Protein AF-A0A9P0F069-F1 (afdb_monomer_lite)

Sequence (142 aa):
MPFYSGLAACIHNELTRQSRGPIPSDVEGQDLWWHNWYNPRKGRIGDFEARVQELLEEDLRKTSGKIDIMMVVDGSQNIGKTAFKIALDSVERLAGIFDLDEAHVGMIVYSFYISTTISLMHNLTSEELKREIRKHGISGWR

pLDDT: mean 77.3, std 11.94, range [33.97, 92.44]

Structure (mmCIF, N/CA/C/O backbone):
data_AF-A0A9P0F069-F1
#
_entry.id   AF-A0A9P0F069-F1
#
loop_
_atom_site.group_PDB
_atom_site.id
_atom_site.type_symbol
_atom_site.label_atom_id
_atom_site.label_alt_id
_atom_site.label_comp_id
_atom_site.label_asym_id
_atom_site.label_entity_id
_atom_site.label_seq_id
_atom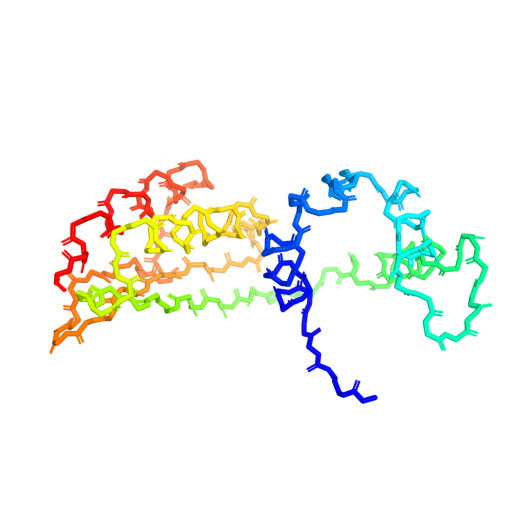_site.pdbx_PDB_ins_code
_atom_site.Cartn_x
_atom_site.Cartn_y
_atom_site.Cartn_z
_atom_site.occupancy
_atom_site.B_iso_or_equiv
_atom_site.auth_seq_id
_atom_site.auth_comp_id
_atom_site.auth_asym_id
_atom_site.auth_atom_id
_atom_site.pdbx_PDB_model_num
ATOM 1 N N . MET A 1 1 ? 21.291 -9.500 -6.899 1.00 33.97 1 MET A N 1
ATOM 2 C CA . MET A 1 1 ? 21.282 -8.982 -5.513 1.00 33.97 1 MET A CA 1
ATOM 3 C C . MET A 1 1 ? 19.855 -8.563 -5.196 1.00 33.97 1 MET A C 1
ATOM 5 O O . MET A 1 1 ? 19.184 -8.144 -6.128 1.00 33.97 1 MET A O 1
ATOM 9 N N . PRO A 1 2 ? 19.359 -8.882 -3.995 1.00 43.84 2 PRO A N 1
ATOM 10 C CA . PRO A 1 2 ? 18.221 -9.778 -3.798 1.00 43.84 2 PRO A CA 1
ATOM 11 C C . PRO A 1 2 ? 16.857 -9.122 -4.027 1.00 43.84 2 PRO A C 1
ATOM 13 O O . PRO A 1 2 ? 16.710 -7.911 -3.928 1.00 43.84 2 PRO A O 1
ATOM 16 N N . PHE A 1 3 ? 15.891 -9.991 -4.330 1.00 34.31 3 PHE A N 1
ATOM 17 C CA . PHE A 1 3 ? 14.444 -9.838 -4.215 1.00 34.31 3 PHE A CA 1
ATOM 18 C C . PHE A 1 3 ? 13.993 -8.686 -3.311 1.00 34.31 3 PHE A C 1
ATOM 20 O O . PHE A 1 3 ? 13.920 -8.819 -2.092 1.00 34.31 3 PHE A O 1
ATOM 27 N N . TYR A 1 4 ? 13.614 -7.583 -3.940 1.00 42.72 4 TYR A N 1
ATOM 28 C CA . TYR A 1 4 ? 12.765 -6.568 -3.350 1.00 42.72 4 TYR A CA 1
ATOM 29 C C . TYR A 1 4 ? 11.555 -6.477 -4.268 1.00 42.72 4 TYR A C 1
ATOM 31 O O . TYR A 1 4 ? 11.665 -6.117 -5.438 1.00 42.72 4 TYR A O 1
ATOM 39 N N . SER A 1 5 ? 10.441 -6.963 -3.727 1.00 61.28 5 SER A N 1
ATOM 40 C CA . SER A 1 5 ? 9.116 -7.070 -4.327 1.00 61.28 5 SER A CA 1
ATOM 41 C C . SER A 1 5 ? 8.713 -5.799 -5.072 1.00 61.28 5 SER A C 1
ATOM 43 O O . SER A 1 5 ? 9.201 -4.712 -4.763 1.00 61.28 5 SER A O 1
ATOM 45 N N . GLY A 1 6 ? 7.769 -5.914 -6.013 1.00 55.97 6 GLY A N 1
ATOM 46 C CA . GLY A 1 6 ? 7.188 -4.760 -6.711 1.00 55.97 6 GLY A CA 1
ATOM 47 C C . GLY A 1 6 ? 6.808 -3.616 -5.761 1.00 55.97 6 GLY A C 1
ATOM 48 O O . GLY A 1 6 ? 6.990 -2.460 -6.104 1.00 55.97 6 GLY A O 1
ATOM 49 N N . LEU A 1 7 ? 6.440 -3.927 -4.514 1.00 55.81 7 LEU A N 1
ATOM 50 C CA . LEU A 1 7 ? 6.257 -2.970 -3.424 1.00 55.81 7 LEU A CA 1
ATOM 51 C C . LEU A 1 7 ? 7.500 -2.117 -3.111 1.00 55.81 7 LEU A C 1
ATOM 53 O O . LEU A 1 7 ? 7.396 -0.902 -3.021 1.00 55.81 7 LEU A O 1
ATOM 57 N N . ALA A 1 8 ? 8.673 -2.717 -2.934 1.00 54.25 8 ALA A N 1
ATOM 58 C CA . ALA A 1 8 ? 9.906 -1.984 -2.662 1.00 54.25 8 ALA A CA 1
ATOM 59 C C . ALA A 1 8 ? 10.364 -1.167 -3.878 1.00 54.25 8 ALA A C 1
ATOM 61 O O . ALA A 1 8 ? 10.858 -0.053 -3.706 1.00 54.25 8 ALA A O 1
ATOM 62 N N . ALA A 1 9 ? 10.125 -1.667 -5.096 1.00 61.78 9 ALA A N 1
ATOM 63 C CA . ALA A 1 9 ? 10.288 -0.872 -6.310 1.00 61.78 9 ALA A CA 1
ATOM 64 C C . ALA A 1 9 ? 9.304 0.312 -6.330 1.00 61.78 9 ALA A C 1
ATOM 66 O O . ALA A 1 9 ? 9.727 1.446 -6.516 1.00 61.78 9 ALA A O 1
ATOM 67 N N . CYS A 1 10 ? 8.019 0.096 -6.038 1.00 62.25 10 CYS A N 1
ATOM 68 C CA . CYS A 1 10 ? 7.005 1.147 -5.929 1.00 62.25 10 CYS A CA 1
ATOM 69 C C . CYS A 1 10 ? 7.345 2.184 -4.852 1.00 62.25 10 CYS A C 1
ATOM 71 O O . CYS A 1 10 ? 7.200 3.376 -5.103 1.00 62.25 10 CYS A O 1
ATOM 73 N N . ILE A 1 11 ? 7.823 1.760 -3.680 1.00 61.47 11 ILE A N 1
ATOM 74 C CA . ILE A 1 11 ? 8.265 2.652 -2.599 1.00 61.47 11 ILE A CA 1
ATOM 75 C C . ILE A 1 11 ? 9.481 3.457 -3.059 1.00 61.47 11 ILE A C 1
ATOM 77 O O . ILE A 1 11 ? 9.477 4.681 -2.963 1.00 61.47 11 ILE A O 1
ATOM 81 N N . HIS A 1 12 ? 10.504 2.798 -3.607 1.00 64.75 12 HIS A N 1
ATOM 82 C CA . HIS A 1 12 ? 11.694 3.475 -4.119 1.00 64.75 12 HIS A CA 1
ATOM 83 C C . HIS A 1 12 ? 11.344 4.490 -5.214 1.00 64.75 12 HIS A C 1
ATOM 85 O O . HIS A 1 12 ? 11.867 5.605 -5.239 1.00 64.75 12 HIS A O 1
ATOM 91 N N . ASN A 1 13 ? 10.414 4.128 -6.089 1.00 63.84 13 ASN A N 1
ATOM 92 C CA . ASN A 1 13 ? 9.950 4.984 -7.163 1.00 63.84 13 ASN A CA 1
ATOM 93 C C . ASN A 1 13 ? 9.082 6.134 -6.670 1.00 63.84 13 ASN A C 1
ATOM 95 O O . ASN A 1 13 ? 9.204 7.226 -7.204 1.00 63.84 13 ASN A O 1
ATOM 99 N N . GLU A 1 14 ? 8.261 5.957 -5.634 1.00 65.38 14 GLU A N 1
ATOM 100 C CA . GLU A 1 14 ? 7.532 7.081 -5.042 1.00 65.38 14 GLU A CA 1
ATOM 101 C C . GLU A 1 14 ? 8.487 8.079 -4.386 1.00 65.38 14 GLU A C 1
ATOM 103 O O . GLU A 1 14 ? 8.355 9.286 -4.581 1.00 65.38 14 GLU A O 1
ATOM 108 N N . LEU A 1 15 ? 9.513 7.574 -3.698 1.00 63.59 15 LEU A N 1
ATOM 109 C CA . LEU A 1 15 ? 10.555 8.399 -3.089 1.00 63.59 15 LEU A CA 1
ATOM 110 C C . LEU A 1 15 ? 11.408 9.144 -4.127 1.00 63.59 15 LEU A C 1
ATOM 112 O O . LEU A 1 15 ? 11.936 10.214 -3.835 1.00 63.59 15 LEU A O 1
ATOM 116 N N . THR A 1 16 ? 11.544 8.603 -5.340 1.00 64.88 16 THR A N 1
ATOM 117 C CA . THR A 1 16 ? 12.368 9.184 -6.415 1.00 64.88 16 THR A CA 1
ATOM 118 C C . THR A 1 16 ? 11.549 9.802 -7.556 1.00 64.88 16 THR A C 1
ATOM 120 O O . THR A 1 16 ? 12.117 10.354 -8.498 1.00 64.88 16 THR A O 1
ATOM 123 N N . ARG A 1 17 ? 10.210 9.811 -7.464 1.00 62.88 17 ARG A N 1
ATOM 124 C CA . ARG A 1 17 ? 9.312 10.285 -8.535 1.00 62.88 17 ARG A CA 1
ATOM 125 C C . ARG A 1 17 ? 9.571 11.734 -8.930 1.00 62.88 17 ARG A C 1
ATOM 127 O O . ARG A 1 17 ? 9.472 12.092 -10.100 1.00 62.88 17 ARG A O 1
ATOM 134 N N . GLN A 1 18 ? 9.926 12.572 -7.957 1.00 60.12 18 GLN A N 1
ATOM 135 C CA . GLN A 1 18 ? 10.214 13.990 -8.185 1.00 60.12 18 GLN A CA 1
ATOM 136 C C . GLN A 1 18 ? 11.509 14.222 -8.976 1.00 60.12 18 GLN A C 1
ATOM 138 O O . GLN A 1 18 ? 11.633 15.253 -9.628 1.00 60.12 18 GLN A O 1
ATOM 143 N N . SER A 1 19 ? 12.459 13.283 -8.949 1.00 60.75 19 SER A N 1
ATOM 144 C CA . SER A 1 19 ? 13.742 13.421 -9.646 1.00 60.75 19 SER A CA 1
ATOM 145 C C . SER A 1 19 ? 13.772 12.758 -11.025 1.00 60.75 19 SER A C 1
ATOM 147 O O . SER A 1 19 ? 14.657 13.077 -11.815 1.00 60.75 19 SER A O 1
ATOM 149 N N . ARG A 1 20 ? 12.829 11.852 -11.332 1.00 72.12 20 ARG 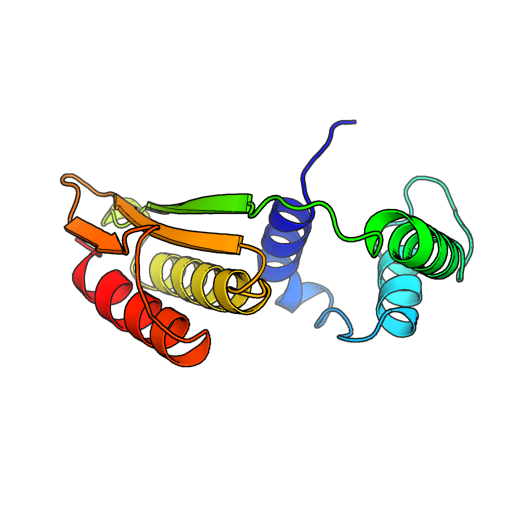A N 1
ATOM 150 C CA . ARG A 1 20 ? 12.828 11.046 -12.574 1.00 72.12 20 ARG A CA 1
ATOM 151 C C . ARG A 1 20 ? 11.501 11.026 -13.345 1.00 72.12 20 ARG A C 1
ATOM 153 O O . ARG A 1 20 ? 11.414 10.381 -14.386 1.00 72.12 20 ARG A O 1
ATOM 160 N N . GLY A 1 21 ? 10.489 11.751 -12.870 1.00 71.12 21 GLY A N 1
ATOM 161 C CA . GLY A 1 21 ? 9.150 11.766 -13.461 1.00 71.12 21 GLY A CA 1
ATOM 162 C C . GLY A 1 21 ? 8.280 10.578 -13.020 1.00 71.12 21 GLY A C 1
ATOM 163 O O . GLY A 1 21 ? 8.770 9.640 -12.385 1.00 71.12 21 GLY A O 1
ATOM 164 N N . PRO A 1 22 ? 6.963 10.626 -13.293 1.00 71.75 22 PRO A N 1
ATOM 165 C CA . PRO A 1 22 ? 6.048 9.538 -12.964 1.00 71.75 22 PRO A CA 1
ATOM 166 C C . PRO A 1 22 ? 6.341 8.292 -13.809 1.00 71.75 22 PRO A C 1
ATOM 168 O O . PRO A 1 22 ? 6.690 8.400 -14.983 1.00 71.75 22 PRO A O 1
ATOM 171 N N . ILE A 1 23 ? 6.159 7.114 -13.211 1.00 74.06 23 ILE A N 1
ATOM 172 C CA . ILE A 1 23 ? 6.199 5.848 -13.950 1.00 74.06 23 ILE A CA 1
ATOM 173 C C . ILE A 1 23 ? 4.959 5.770 -14.840 1.00 74.06 23 ILE A C 1
ATOM 175 O O . ILE A 1 23 ? 3.859 6.014 -14.329 1.00 74.06 23 ILE A O 1
ATOM 179 N N . PRO A 1 24 ? 5.113 5.443 -16.134 1.00 80.19 24 PRO A N 1
ATOM 180 C CA . PRO A 1 24 ? 3.980 5.246 -17.027 1.00 80.19 24 PRO A CA 1
ATOM 181 C C . PRO A 1 24 ? 3.009 4.184 -16.502 1.00 80.19 24 PRO A C 1
ATOM 183 O O . PRO A 1 24 ? 3.404 3.201 -15.876 1.00 80.19 24 PRO A O 1
ATOM 186 N N . SER A 1 25 ? 1.715 4.393 -16.720 1.00 72.25 25 SER A N 1
ATOM 187 C CA . SER A 1 25 ? 0.673 3.476 -16.241 1.00 72.25 25 SER A CA 1
ATOM 188 C C . SER A 1 25 ? 0.512 2.229 -17.112 1.00 72.25 25 SER A C 1
ATOM 190 O O . SER A 1 25 ? -0.084 1.257 -16.663 1.00 72.25 25 SER A O 1
ATOM 192 N N . ASP A 1 26 ? 1.019 2.259 -18.340 1.00 78.38 26 ASP A N 1
ATOM 193 C CA . ASP A 1 26 ? 0.958 1.179 -19.323 1.00 78.38 26 ASP A CA 1
ATOM 194 C C . ASP A 1 26 ? 2.276 0.388 -19.401 1.00 78.38 26 ASP A C 1
ATOM 196 O O . ASP A 1 26 ? 3.343 0.878 -19.026 1.00 78.38 26 ASP A O 1
ATOM 200 N N . VAL A 1 27 ? 2.190 -0.863 -19.865 1.00 76.38 27 VAL A N 1
ATOM 201 C CA . VAL A 1 27 ? 3.320 -1.810 -19.887 1.00 76.38 27 VAL A CA 1
ATOM 202 C C . VAL A 1 27 ? 4.427 -1.357 -20.843 1.00 76.38 27 VAL A C 1
ATOM 204 O O . VAL A 1 27 ? 5.598 -1.445 -20.479 1.00 76.38 27 VAL A O 1
ATOM 207 N N . GLU A 1 28 ? 4.075 -0.824 -22.016 1.00 82.62 28 GLU A N 1
ATOM 208 C CA . GLU A 1 28 ? 5.028 -0.321 -23.019 1.00 82.62 28 GLU A CA 1
ATOM 209 C C . GLU A 1 28 ? 5.842 0.861 -22.465 1.00 82.62 28 GLU A C 1
ATOM 211 O O . GLU A 1 28 ? 7.076 0.878 -22.498 1.00 82.62 28 GLU A O 1
ATOM 216 N N . GLY A 1 29 ? 5.164 1.839 -21.864 1.00 82.06 29 GLY A N 1
ATOM 217 C CA . GLY A 1 29 ? 5.807 2.967 -21.209 1.00 82.06 29 GLY A CA 1
ATOM 218 C C . GLY A 1 29 ? 6.679 2.531 -20.032 1.00 82.06 29 GLY A C 1
ATOM 219 O O . GLY A 1 29 ? 7.760 3.089 -19.823 1.00 82.06 29 GLY A O 1
ATOM 220 N N . GLN A 1 30 ? 6.253 1.520 -19.273 1.00 80.56 30 GLN A N 1
ATOM 221 C CA . GLN A 1 30 ? 7.072 0.944 -18.209 1.00 80.56 30 GLN A CA 1
ATOM 222 C C . GLN A 1 30 ? 8.323 0.259 -18.757 1.00 80.56 30 GLN A C 1
ATOM 224 O O . GLN A 1 30 ? 9.397 0.500 -18.215 1.00 80.56 30 GLN A O 1
ATOM 229 N N . ASP A 1 31 ? 8.228 -0.525 -19.832 1.00 81.62 31 ASP A N 1
ATOM 230 C CA . ASP A 1 31 ? 9.378 -1.164 -20.482 1.00 81.62 31 ASP A CA 1
ATOM 231 C C . ASP A 1 31 ? 10.459 -0.133 -20.851 1.00 81.62 31 ASP A C 1
ATOM 233 O O . ASP A 1 31 ? 11.614 -0.242 -20.421 1.00 81.62 31 ASP A O 1
ATOM 237 N N . LEU A 1 32 ? 10.052 0.952 -21.517 1.00 85.19 32 LEU A N 1
ATOM 238 C CA . LEU A 1 32 ? 10.919 2.086 -21.843 1.00 85.19 32 LEU A CA 1
ATOM 239 C C . LEU A 1 32 ? 11.512 2.747 -20.592 1.00 85.19 32 LEU A C 1
ATOM 241 O O . LEU A 1 32 ? 12.699 3.089 -20.558 1.00 85.19 32 LEU A O 1
ATOM 245 N N . TRP A 1 33 ? 10.701 2.953 -19.556 1.00 81.75 33 TRP A N 1
ATOM 246 C CA . TRP A 1 33 ? 11.131 3.609 -18.323 1.00 81.75 33 TRP A CA 1
ATOM 247 C C . TRP A 1 33 ? 12.173 2.770 -17.574 1.00 81.75 33 TRP A C 1
ATOM 249 O O . TRP A 1 33 ? 13.238 3.277 -17.210 1.00 81.75 33 TRP A O 1
ATOM 259 N N . TRP A 1 34 ? 11.921 1.473 -17.399 1.00 80.19 34 TRP A N 1
ATOM 260 C CA . TRP A 1 34 ? 12.854 0.549 -16.759 1.00 80.19 34 TRP A CA 1
ATOM 261 C C . TRP A 1 34 ? 14.130 0.381 -17.581 1.00 80.19 34 TRP A C 1
ATOM 263 O O . TRP A 1 34 ? 15.219 0.392 -17.011 1.00 80.19 34 TRP A O 1
ATOM 273 N N . HIS A 1 35 ? 14.032 0.317 -18.911 1.00 81.94 35 HIS A N 1
ATOM 274 C CA . HIS A 1 35 ? 15.204 0.278 -19.781 1.00 81.94 35 HIS A CA 1
ATOM 275 C C . HIS A 1 35 ? 16.100 1.515 -19.606 1.00 81.94 35 HIS A C 1
ATOM 277 O O . HIS A 1 35 ? 17.321 1.392 -19.488 1.00 81.94 35 HIS A O 1
ATOM 283 N N . ASN A 1 36 ? 15.507 2.709 -19.564 1.00 83.81 36 ASN A N 1
ATOM 284 C CA . ASN A 1 36 ? 16.264 3.960 -19.505 1.00 83.81 36 ASN A CA 1
ATOM 285 C C . ASN A 1 36 ? 16.847 4.253 -18.117 1.00 83.81 36 ASN A C 1
ATOM 287 O O . ASN A 1 36 ? 17.913 4.860 -18.013 1.00 83.81 36 ASN A O 1
ATOM 291 N N . TRP A 1 37 ? 16.172 3.822 -17.048 1.00 77.19 37 TRP A N 1
ATOM 292 C CA . TRP A 1 37 ? 16.516 4.227 -15.681 1.00 77.19 37 TRP A CA 1
ATOM 293 C C . TRP A 1 37 ? 16.993 3.082 -14.779 1.00 77.19 37 TRP A C 1
ATOM 295 O O . TRP A 1 37 ? 17.622 3.344 -13.753 1.00 77.19 37 TRP A O 1
ATOM 305 N N . TYR A 1 38 ? 16.737 1.827 -15.156 1.00 70.12 38 TYR A N 1
ATOM 306 C CA . TYR A 1 38 ? 16.978 0.627 -14.346 1.00 70.12 38 TYR A CA 1
ATOM 307 C C . TYR A 1 38 ? 17.380 -0.586 -15.199 1.00 70.12 38 TYR A C 1
ATOM 309 O O . TYR A 1 38 ? 16.776 -1.655 -15.139 1.00 70.12 38 TYR A O 1
ATOM 317 N N . ASN A 1 39 ? 18.470 -0.449 -15.957 1.00 72.00 39 ASN A N 1
ATOM 318 C CA . ASN A 1 39 ? 18.984 -1.513 -16.819 1.00 72.00 39 ASN A CA 1
ATOM 319 C C . ASN A 1 39 ? 20.380 -2.013 -16.396 1.00 72.00 39 ASN A C 1
ATOM 321 O O . ASN A 1 39 ? 21.382 -1.752 -17.070 1.00 72.00 39 ASN A O 1
ATOM 325 N N . PRO A 1 40 ? 20.485 -2.765 -15.283 1.00 61.91 40 PRO A N 1
ATOM 326 C CA . PRO A 1 40 ? 21.771 -3.214 -14.746 1.00 61.91 40 PRO A CA 1
ATOM 327 C C . PRO A 1 40 ? 22.500 -4.213 -15.658 1.00 61.91 40 PRO A C 1
ATOM 329 O O . PRO A 1 40 ? 23.678 -4.487 -15.444 1.00 61.91 40 PRO A O 1
ATOM 332 N N . ARG A 1 41 ? 21.809 -4.788 -16.652 1.00 70.12 41 ARG A N 1
ATOM 333 C CA . ARG A 1 41 ? 22.332 -5.842 -17.536 1.00 70.12 41 ARG A CA 1
ATOM 334 C C . ARG A 1 41 ? 22.324 -5.487 -19.026 1.00 70.12 41 ARG A C 1
ATOM 336 O O . ARG A 1 41 ? 22.640 -6.354 -19.830 1.00 70.12 41 ARG A O 1
ATOM 343 N N . LYS A 1 42 ? 22.014 -4.240 -19.397 1.00 76.62 42 LYS A N 1
ATOM 344 C CA . LYS A 1 42 ? 21.865 -3.802 -20.801 1.00 76.62 42 LYS A CA 1
ATOM 345 C C . LYS A 1 42 ? 20.852 -4.644 -21.607 1.00 76.62 42 LYS A C 1
ATOM 347 O O . LYS A 1 42 ? 21.098 -4.950 -22.770 1.00 76.62 42 LYS A O 1
ATOM 352 N N . GLY A 1 43 ? 19.731 -5.023 -20.992 1.00 77.62 43 GLY A N 1
ATOM 353 C CA . GLY A 1 43 ? 18.577 -5.605 -21.690 1.00 77.62 43 GLY A CA 1
ATOM 354 C C . GLY A 1 43 ? 18.018 -4.652 -22.749 1.00 77.62 43 GLY A C 1
ATOM 355 O O . GLY A 1 43 ? 18.314 -3.455 -22.713 1.00 77.62 43 GLY A O 1
ATOM 356 N N . ARG A 1 44 ? 17.253 -5.173 -23.705 1.00 87.12 44 ARG A N 1
ATOM 357 C CA . ARG A 1 44 ? 16.648 -4.411 -24.805 1.00 87.12 44 ARG A CA 1
ATOM 358 C C . ARG A 1 44 ? 15.282 -3.854 -24.400 1.00 87.12 44 ARG A C 1
ATOM 360 O O . ARG A 1 44 ? 14.645 -4.370 -23.490 1.00 87.12 44 ARG A O 1
ATOM 367 N N . ILE A 1 45 ? 14.863 -2.786 -25.078 1.00 82.94 45 ILE A N 1
ATOM 368 C CA . ILE A 1 45 ? 13.464 -2.336 -25.060 1.00 82.94 45 ILE A CA 1
ATOM 369 C C . ILE A 1 45 ? 12.620 -3.485 -25.638 1.00 82.94 45 ILE A C 1
ATOM 371 O O . ILE A 1 45 ? 12.997 -4.062 -26.662 1.00 82.94 45 ILE A O 1
ATOM 375 N N . GLY A 1 46 ? 11.542 -3.839 -24.952 1.00 84.69 46 GLY A N 1
ATOM 376 C CA . GLY A 1 46 ? 10.629 -4.945 -25.223 1.00 84.69 46 GLY A CA 1
ATOM 377 C C . GLY A 1 46 ? 10.881 -6.189 -24.367 1.00 84.69 46 GLY A C 1
ATOM 378 O O . GLY A 1 46 ? 9.999 -7.039 -24.265 1.00 84.69 46 GLY A O 1
ATOM 379 N N . ASP A 1 47 ? 12.053 -6.324 -23.731 1.00 84.19 47 ASP A N 1
ATOM 380 C CA . ASP A 1 47 ? 12.367 -7.507 -22.914 1.00 84.19 47 ASP A CA 1
ATOM 381 C C . ASP A 1 47 ? 11.481 -7.573 -21.653 1.00 84.19 47 ASP A C 1
ATOM 383 O O . ASP A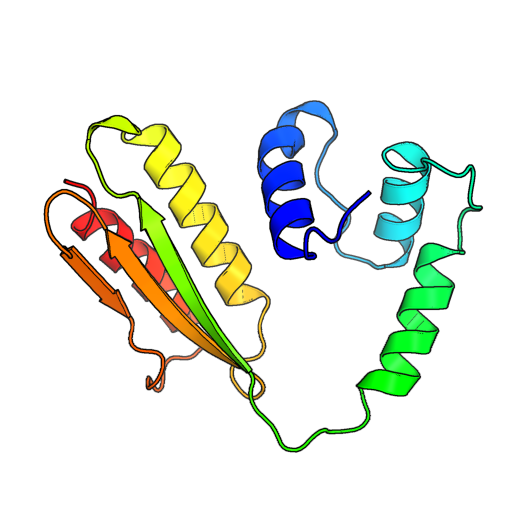 1 47 ? 11.103 -8.665 -21.219 1.00 84.19 47 ASP A O 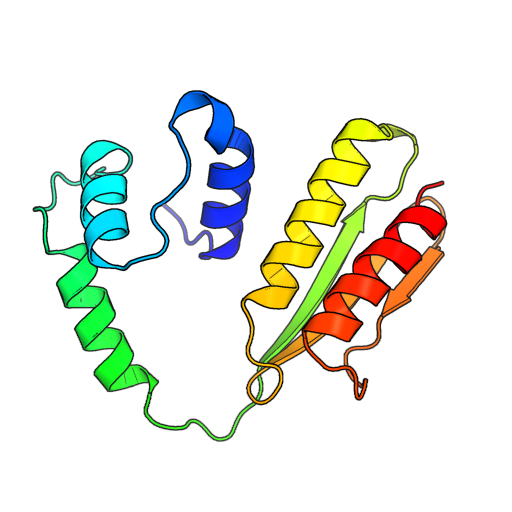1
ATOM 387 N N . PHE A 1 48 ? 11.154 -6.423 -21.048 1.00 79.88 48 PHE A N 1
ATOM 388 C CA . PHE A 1 48 ? 10.277 -6.376 -19.877 1.00 79.88 48 PHE A CA 1
ATOM 389 C C . PHE A 1 48 ? 8.829 -6.636 -20.287 1.00 79.88 48 PHE A C 1
ATOM 391 O O . PHE A 1 48 ? 8.178 -7.485 -19.680 1.00 79.88 48 PHE A O 1
ATOM 398 N N . GLU A 1 49 ? 8.353 -5.974 -21.341 1.00 80.69 49 GLU A N 1
ATOM 399 C CA . GLU A 1 49 ? 7.003 -6.188 -21.867 1.00 80.69 49 GLU A CA 1
ATOM 400 C C . GLU A 1 49 ? 6.755 -7.657 -22.235 1.00 80.69 49 GLU A C 1
ATOM 402 O O . GLU A 1 49 ? 5.776 -8.245 -21.777 1.00 80.69 49 GLU A O 1
ATOM 407 N N . ALA A 1 50 ? 7.667 -8.279 -22.989 1.00 83.88 50 ALA A N 1
ATOM 408 C CA . ALA A 1 50 ? 7.538 -9.675 -23.398 1.00 83.88 50 ALA A CA 1
ATOM 409 C C . ALA A 1 50 ? 7.448 -10.620 -22.192 1.00 83.88 50 ALA A C 1
ATOM 411 O O . ALA A 1 50 ? 6.617 -11.528 -22.172 1.00 83.88 50 ALA A O 1
ATOM 412 N N . ARG A 1 51 ? 8.264 -10.384 -21.154 1.00 81.19 51 ARG A N 1
ATOM 413 C CA . ARG A 1 51 ? 8.229 -11.204 -19.940 1.00 81.19 51 ARG A CA 1
ATOM 414 C C . ARG A 1 51 ? 6.956 -10.984 -19.123 1.00 81.19 51 ARG A C 1
ATOM 416 O O . ARG A 1 51 ? 6.466 -11.933 -18.518 1.00 81.19 51 ARG A O 1
ATOM 423 N N . VAL A 1 52 ? 6.426 -9.760 -19.086 1.00 77.75 52 VAL A N 1
ATOM 424 C CA . VAL A 1 52 ? 5.137 -9.466 -18.440 1.00 77.75 52 VAL A CA 1
ATOM 425 C C . VAL A 1 52 ? 4.002 -10.190 -19.160 1.00 77.75 52 VAL A C 1
ATOM 427 O O . VAL A 1 52 ? 3.186 -10.810 -18.493 1.00 77.75 52 VAL A O 1
ATOM 430 N N . GLN A 1 53 ? 3.969 -10.166 -20.494 1.00 79.25 53 GLN A N 1
ATOM 431 C CA . GLN A 1 53 ? 2.953 -10.873 -21.284 1.00 79.25 53 GLN A CA 1
ATOM 432 C C . GLN A 1 53 ? 2.997 -12.390 -21.047 1.00 79.25 53 GLN A C 1
ATOM 434 O O . GLN A 1 53 ? 1.970 -12.993 -20.758 1.00 79.25 53 GLN A O 1
ATOM 439 N N . GLU A 1 54 ? 4.189 -12.992 -21.075 1.00 82.44 54 GLU A N 1
ATOM 440 C CA . GLU A 1 54 ? 4.377 -14.421 -20.784 1.00 82.44 54 GLU A CA 1
ATOM 441 C C . GLU A 1 54 ? 3.883 -14.787 -19.375 1.00 82.44 54 GLU A C 1
ATOM 443 O O . GLU A 1 54 ? 3.122 -15.737 -19.205 1.00 82.44 54 GLU A O 1
ATOM 448 N N . LEU A 1 55 ? 4.261 -13.999 -18.362 1.00 76.12 55 LEU A N 1
ATOM 449 C CA . LEU A 1 55 ? 3.806 -14.212 -16.988 1.00 76.12 55 LEU A CA 1
ATOM 450 C C . LEU A 1 55 ? 2.299 -14.021 -16.839 1.00 76.12 55 LEU A C 1
ATOM 452 O O . LEU A 1 55 ? 1.676 -14.776 -16.109 1.00 76.12 55 LEU A O 1
ATOM 456 N N . LEU A 1 56 ? 1.693 -13.054 -17.528 1.00 73.50 56 LEU A N 1
ATOM 457 C CA . LEU A 1 56 ? 0.241 -12.891 -17.517 1.00 73.50 56 LEU A CA 1
ATOM 458 C C . LEU A 1 56 ? -0.450 -14.129 -18.101 1.00 73.50 56 LEU A C 1
ATOM 460 O O . LEU A 1 56 ? -1.417 -14.609 -17.523 1.00 73.50 56 LEU A O 1
ATOM 464 N N . GLU A 1 57 ? 0.052 -14.692 -19.197 1.00 74.56 57 GLU A N 1
ATOM 465 C CA . GLU A 1 57 ? -0.496 -15.926 -19.775 1.00 74.56 57 GLU A CA 1
ATOM 466 C C . GLU A 1 57 ? -0.339 -17.147 -18.844 1.00 74.56 57 GLU A C 1
ATOM 468 O O . GLU A 1 57 ? -1.223 -18.011 -18.793 1.00 74.56 57 GLU A O 1
ATOM 473 N N . GLU A 1 58 ? 0.758 -17.216 -18.085 1.00 68.19 58 GLU A N 1
ATOM 474 C CA . GLU A 1 58 ? 1.027 -18.280 -17.111 1.00 68.19 58 GLU A CA 1
ATOM 475 C C . GLU A 1 58 ? 0.217 -18.123 -15.807 1.00 68.19 58 GLU A C 1
ATOM 477 O O . GLU A 1 58 ? -0.401 -19.093 -15.351 1.00 68.19 58 GLU A O 1
ATOM 482 N N . ASP A 1 59 ? 0.182 -16.915 -15.237 1.00 62.50 59 ASP A N 1
ATOM 483 C CA . ASP A 1 59 ? -0.351 -16.593 -13.904 1.00 62.50 59 ASP A CA 1
ATOM 484 C C . ASP A 1 59 ? -1.850 -16.248 -13.911 1.00 62.50 59 ASP A C 1
ATOM 486 O O . ASP A 1 59 ? -2.524 -16.453 -12.902 1.00 62.50 59 ASP A O 1
ATOM 490 N N . LEU A 1 60 ? -2.435 -15.825 -15.045 1.00 58.16 60 LEU A N 1
ATOM 491 C CA . LEU A 1 60 ? -3.901 -15.694 -15.185 1.00 58.16 60 LEU A CA 1
ATOM 492 C C . LEU A 1 60 ? -4.621 -17.054 -15.169 1.00 58.16 60 LEU A C 1
ATOM 494 O O . LEU A 1 60 ? -5.856 -17.129 -15.234 1.00 58.16 60 LEU A O 1
ATOM 498 N N . ARG A 1 61 ? -3.884 -18.161 -15.033 1.00 59.41 61 ARG A N 1
ATOM 499 C CA . ARG A 1 61 ? -4.458 -19.429 -14.589 1.00 59.41 61 ARG A CA 1
ATOM 500 C C . ARG A 1 61 ? -4.969 -19.256 -13.164 1.00 59.41 61 ARG A C 1
ATOM 502 O O . ARG A 1 61 ? -4.197 -19.356 -12.219 1.00 59.41 61 ARG A O 1
ATOM 509 N N . LYS A 1 62 ? -6.286 -19.054 -13.023 1.00 51.31 62 LYS A N 1
ATOM 510 C CA . LYS A 1 62 ? -7.005 -18.984 -11.738 1.00 51.31 62 LYS A CA 1
ATOM 511 C C . LYS A 1 62 ? -6.463 -20.005 -10.736 1.00 51.31 62 LYS A C 1
ATOM 513 O O . LYS A 1 62 ? -6.837 -21.179 -10.764 1.00 51.31 62 LYS A O 1
ATOM 518 N N . THR A 1 63 ? -5.617 -19.547 -9.825 1.00 57.25 63 THR A N 1
ATOM 519 C CA . THR A 1 63 ? -5.319 -20.278 -8.601 1.00 57.25 63 THR A CA 1
ATOM 520 C C . THR A 1 63 ? -6.427 -19.929 -7.614 1.00 57.25 63 THR A C 1
ATOM 522 O O . THR A 1 63 ? -6.850 -18.784 -7.502 1.00 57.25 63 THR A O 1
ATOM 525 N N . SER A 1 64 ? -7.000 -20.927 -6.945 1.00 59.41 64 SER A N 1
ATOM 526 C CA . SER A 1 64 ? -8.210 -20.757 -6.126 1.00 59.41 64 SER A CA 1
ATOM 527 C C . SER A 1 64 ? -7.958 -20.067 -4.774 1.00 59.41 64 SER A C 1
ATOM 529 O O . SER A 1 64 ? -8.720 -20.289 -3.833 1.00 59.41 64 SER A O 1
ATOM 531 N N . GLY A 1 65 ? -6.861 -19.322 -4.626 1.00 68.50 65 GLY A N 1
ATOM 532 C CA . GLY A 1 65 ? -6.407 -18.766 -3.354 1.00 68.50 65 GLY A CA 1
ATOM 533 C C . GLY A 1 65 ? -6.394 -17.245 -3.377 1.00 68.50 65 GLY A C 1
ATOM 534 O O . GLY A 1 65 ? -5.863 -16.654 -4.309 1.00 68.50 65 GLY A O 1
ATOM 535 N N . LYS A 1 66 ? -6.946 -16.625 -2.331 1.00 79.69 66 LYS A N 1
ATOM 536 C CA . LYS A 1 66 ? -6.759 -15.195 -2.073 1.00 79.69 66 LYS A CA 1
ATOM 537 C C . LYS A 1 66 ? -5.441 -14.961 -1.335 1.00 79.69 66 LYS A C 1
ATOM 539 O O . LYS A 1 66 ? -5.047 -15.791 -0.514 1.00 79.69 66 LYS A O 1
ATOM 544 N N . ILE A 1 67 ? -4.785 -13.833 -1.593 1.00 84.12 67 ILE A N 1
ATOM 545 C CA . ILE A 1 67 ? -3.575 -13.414 -0.868 1.00 84.12 67 ILE A CA 1
ATOM 546 C C . ILE A 1 67 ? -3.960 -12.473 0.280 1.00 84.12 67 ILE A C 1
ATOM 548 O O . ILE A 1 67 ? -4.687 -11.508 0.072 1.00 84.12 67 ILE A O 1
ATOM 552 N N . ASP A 1 68 ? -3.434 -12.704 1.484 1.00 85.94 68 ASP A N 1
ATOM 553 C CA . ASP A 1 68 ? -3.617 -11.799 2.626 1.00 85.94 68 ASP A CA 1
ATOM 554 C C . ASP A 1 68 ? -2.438 -10.817 2.743 1.00 85.94 68 ASP A C 1
ATOM 556 O O . ASP A 1 68 ? -1.279 -11.226 2.852 1.00 85.94 68 ASP A O 1
ATOM 560 N N . ILE A 1 69 ? -2.718 -9.511 2.759 1.00 88.44 69 ILE A N 1
ATOM 561 C CA . ILE A 1 69 ? -1.715 -8.438 2.815 1.00 88.44 69 ILE A CA 1
ATOM 562 C C . ILE A 1 69 ? -2.018 -7.501 3.985 1.00 88.44 69 ILE A C 1
ATOM 564 O O . ILE A 1 69 ? -2.977 -6.733 3.958 1.00 88.44 69 ILE A O 1
ATOM 568 N N . MET A 1 70 ? -1.161 -7.516 5.009 1.00 88.88 70 MET A N 1
ATOM 569 C CA . MET A 1 70 ? -1.231 -6.583 6.138 1.00 88.88 70 MET A CA 1
ATOM 570 C C . MET A 1 70 ? -0.158 -5.500 6.008 1.00 88.88 70 MET A C 1
ATOM 572 O O . MET A 1 70 ? 1.037 -5.792 6.053 1.00 88.88 70 MET A O 1
ATOM 576 N N . MET A 1 71 ? -0.578 -4.243 5.887 1.00 88.69 71 MET A N 1
ATOM 577 C CA . MET A 1 71 ? 0.329 -3.097 5.812 1.00 88.69 71 MET A CA 1
ATOM 578 C C . MET A 1 71 ? 0.494 -2.452 7.189 1.00 88.69 71 MET A C 1
ATOM 580 O O . MET A 1 71 ? -0.488 -2.095 7.833 1.00 88.69 71 MET A O 1
ATOM 584 N N . VAL A 1 72 ? 1.732 -2.272 7.648 1.00 88.69 72 VAL A N 1
ATOM 585 C CA . VAL A 1 72 ? 2.026 -1.631 8.940 1.00 88.69 72 VAL A CA 1
ATOM 586 C C . VAL A 1 72 ? 2.704 -0.287 8.695 1.00 88.69 72 VAL A C 1
ATOM 588 O O . VAL A 1 72 ? 3.704 -0.220 7.982 1.00 88.69 72 VAL A O 1
ATOM 591 N N . VAL A 1 73 ? 2.157 0.778 9.280 1.00 87.19 73 VAL A N 1
ATOM 592 C CA . VAL A 1 73 ? 2.616 2.164 9.111 1.00 87.19 73 VAL A CA 1
ATOM 593 C C . VAL A 1 73 ? 3.115 2.709 10.444 1.00 87.19 73 VAL A C 1
ATOM 595 O O . VAL A 1 73 ? 2.413 2.615 11.449 1.00 87.19 73 VAL A O 1
ATOM 598 N N . ASP A 1 74 ? 4.306 3.308 10.456 1.00 84.00 74 ASP A N 1
ATOM 599 C CA . ASP A 1 74 ? 4.823 4.036 11.620 1.00 84.00 74 ASP A CA 1
ATOM 600 C C . ASP A 1 74 ? 4.071 5.365 11.777 1.00 84.00 74 ASP A C 1
ATOM 602 O O . ASP A 1 74 ? 4.139 6.236 10.912 1.00 84.00 74 ASP A O 1
ATOM 606 N N . GLY A 1 75 ? 3.326 5.497 12.872 1.00 82.62 75 GLY A N 1
ATOM 607 C CA . GLY A 1 75 ? 2.551 6.676 13.248 1.00 82.62 75 GLY A CA 1
ATOM 608 C C . GLY A 1 75 ? 3.148 7.474 14.402 1.00 82.62 75 GLY A C 1
ATOM 609 O O . GLY A 1 75 ? 2.412 8.236 15.024 1.00 82.62 75 GLY A O 1
ATOM 610 N N . SER A 1 76 ? 4.427 7.280 14.731 1.00 81.00 76 SER A N 1
ATOM 611 C CA . SER A 1 76 ? 5.100 8.010 15.809 1.00 81.00 76 SER A CA 1
ATOM 612 C C . SER A 1 76 ? 5.302 9.502 15.498 1.00 81.00 76 SER A C 1
ATOM 614 O O . SER A 1 76 ? 5.406 9.926 14.347 1.00 81.00 76 SER A O 1
ATOM 616 N N . GLN A 1 77 ? 5.448 10.337 16.529 1.00 78.56 77 GLN A N 1
ATOM 617 C CA . GLN A 1 77 ? 5.839 11.745 16.340 1.00 78.56 77 GLN A CA 1
ATOM 618 C C . GLN A 1 77 ? 7.191 11.905 15.629 1.00 78.56 77 GLN A C 1
ATOM 620 O O . GLN A 1 77 ? 7.396 12.901 14.932 1.00 78.56 77 GLN A O 1
ATOM 625 N N . ASN A 1 78 ? 8.090 10.924 15.766 1.00 83.19 78 ASN A N 1
ATOM 626 C CA . ASN A 1 78 ? 9.472 10.996 15.286 1.00 83.19 78 ASN A CA 1
ATOM 627 C C . ASN A 1 78 ? 9.586 11.068 13.757 1.00 83.19 78 ASN A C 1
ATOM 629 O O . ASN A 1 78 ? 10.536 11.665 13.257 1.00 83.19 78 ASN A O 1
ATOM 633 N N . ILE A 1 79 ? 8.631 10.501 13.010 1.00 81.19 79 ILE A N 1
ATOM 634 C CA . ILE A 1 79 ? 8.634 10.581 11.541 1.00 81.19 79 ILE A CA 1
ATOM 635 C C . ILE A 1 79 ? 8.223 11.976 11.038 1.00 81.19 79 ILE A C 1
ATOM 637 O O . ILE A 1 79 ? 8.587 12.383 9.936 1.00 81.19 79 ILE A O 1
ATOM 641 N N . GLY A 1 80 ? 7.496 12.745 11.854 1.00 82.50 80 GLY A N 1
ATOM 642 C CA . GLY A 1 80 ? 6.944 14.041 11.475 1.00 82.50 80 GLY A CA 1
ATOM 643 C C . GLY A 1 80 ? 5.721 13.945 10.551 1.00 82.50 80 GLY A C 1
ATOM 644 O O . GLY A 1 80 ? 5.565 13.034 9.737 1.00 82.50 80 GLY A O 1
ATOM 645 N N . LYS A 1 81 ? 4.829 14.937 10.656 1.00 83.44 81 LYS A N 1
ATOM 646 C CA . LYS A 1 81 ? 3.503 14.928 10.008 1.00 83.44 81 LYS A CA 1
ATOM 647 C C . LYS A 1 81 ? 3.553 14.815 8.480 1.00 83.44 81 LYS A C 1
ATOM 649 O O . LYS A 1 81 ? 2.717 14.143 7.881 1.00 83.44 81 LYS A O 1
ATOM 654 N N . THR A 1 82 ? 4.510 15.488 7.841 1.00 85.75 82 THR A N 1
ATOM 655 C CA . THR A 1 82 ? 4.631 15.502 6.375 1.00 85.75 82 THR A CA 1
ATOM 656 C C . THR A 1 82 ? 5.043 14.137 5.836 1.00 85.75 82 THR A C 1
ATOM 658 O O . THR A 1 82 ? 4.398 13.630 4.923 1.00 85.75 82 THR A O 1
ATOM 661 N N . ALA A 1 83 ? 6.076 13.520 6.417 1.00 82.81 83 ALA A N 1
ATOM 662 C CA . ALA A 1 83 ? 6.535 12.202 5.988 1.00 82.81 83 ALA A CA 1
ATOM 663 C C . ALA A 1 83 ? 5.504 11.113 6.318 1.00 82.81 83 ALA A C 1
ATOM 665 O O . ALA A 1 83 ? 5.259 10.244 5.485 1.00 82.81 83 ALA A O 1
ATOM 666 N N . PHE A 1 84 ? 4.817 11.224 7.462 1.00 85.69 84 PHE A N 1
ATOM 667 C CA . PHE A 1 84 ? 3.682 10.361 7.785 1.00 85.69 84 PHE A CA 1
ATOM 668 C C . PHE A 1 84 ? 2.584 10.419 6.713 1.00 85.69 84 PHE A C 1
ATOM 670 O O . PHE A 1 84 ? 2.119 9.385 6.240 1.00 85.69 84 PHE A O 1
ATOM 677 N N . LYS A 1 85 ? 2.199 11.626 6.276 1.00 86.31 85 LYS A N 1
ATOM 678 C CA . LYS A 1 85 ? 1.188 11.792 5.225 1.00 86.31 85 LYS A CA 1
ATOM 679 C C . LYS A 1 85 ? 1.624 11.158 3.899 1.00 86.31 85 LYS A C 1
ATOM 681 O O . LYS A 1 85 ? 0.824 10.470 3.281 1.00 86.31 85 LYS A O 1
ATOM 686 N N . ILE A 1 86 ? 2.885 11.330 3.498 1.00 85.00 86 ILE A N 1
ATOM 687 C CA . ILE A 1 86 ? 3.437 10.706 2.281 1.00 85.00 86 ILE A CA 1
ATOM 688 C C . ILE A 1 86 ? 3.397 9.173 2.378 1.00 85.00 86 ILE A C 1
ATOM 690 O O . ILE A 1 86 ? 3.028 8.500 1.413 1.00 85.00 86 ILE A O 1
ATOM 694 N N . ALA A 1 87 ? 3.748 8.610 3.538 1.00 83.75 87 ALA A N 1
ATOM 695 C CA . ALA A 1 87 ? 3.660 7.171 3.773 1.00 83.75 87 ALA A CA 1
ATOM 696 C C . ALA A 1 87 ? 2.207 6.675 3.686 1.00 83.75 87 ALA A C 1
ATOM 698 O O . ALA A 1 87 ? 1.941 5.672 3.027 1.00 83.75 87 ALA A O 1
ATOM 699 N N . LEU A 1 88 ? 1.261 7.408 4.278 1.00 87.31 88 LEU A N 1
ATOM 700 C CA . LEU A 1 88 ? -0.159 7.065 4.234 1.00 87.31 88 LEU A CA 1
ATOM 701 C C . LEU A 1 88 ? -0.738 7.135 2.813 1.00 87.31 88 LEU A C 1
ATOM 703 O O . LEU A 1 88 ? -1.414 6.201 2.390 1.00 87.31 88 LEU A O 1
ATOM 707 N N . ASP A 1 89 ? -0.424 8.193 2.061 1.00 86.69 89 ASP A N 1
ATOM 708 C CA . ASP A 1 89 ? -0.832 8.346 0.658 1.00 86.69 89 ASP A CA 1
ATOM 709 C C . ASP A 1 89 ? -0.261 7.199 -0.207 1.00 86.69 89 ASP A C 1
ATOM 711 O O . ASP A 1 89 ? -0.918 6.691 -1.119 1.00 86.69 89 ASP A O 1
ATOM 715 N N . SER A 1 90 ? 0.951 6.729 0.113 1.00 85.50 90 SER A N 1
ATOM 716 C CA . SER A 1 90 ? 1.568 5.578 -0.558 1.00 85.50 90 SER A CA 1
ATOM 717 C C . SER A 1 90 ? 0.825 4.272 -0.263 1.00 85.50 90 SER A C 1
ATOM 719 O O . SER A 1 90 ? 0.570 3.497 -1.184 1.00 85.50 90 SER A O 1
ATOM 721 N N . VAL A 1 91 ? 0.453 4.039 0.998 1.00 87.44 91 VAL A N 1
ATOM 722 C CA . VAL A 1 91 ? -0.310 2.859 1.445 1.00 87.44 91 VAL A CA 1
ATOM 723 C C . VAL A 1 91 ? -1.708 2.839 0.835 1.00 87.44 91 VAL A C 1
ATOM 725 O O . VAL A 1 91 ? -2.143 1.801 0.347 1.00 87.44 91 VAL A O 1
ATOM 728 N N . GLU A 1 92 ? -2.386 3.985 0.788 1.00 88.75 92 GLU A N 1
ATOM 729 C CA . GLU A 1 92 ? -3.683 4.126 0.122 1.00 88.75 92 GLU A CA 1
ATOM 730 C C . GLU A 1 92 ? -3.594 3.743 -1.358 1.00 88.75 92 GLU A C 1
ATOM 732 O O . GLU A 1 92 ? -4.415 2.973 -1.862 1.00 88.75 92 GLU A O 1
ATOM 737 N N . ARG A 1 93 ? -2.576 4.252 -2.062 1.00 85.81 93 ARG A N 1
ATOM 738 C CA . ARG A 1 93 ? -2.379 3.919 -3.472 1.00 85.81 93 ARG A CA 1
ATOM 739 C C . ARG A 1 93 ? -2.097 2.431 -3.659 1.00 85.81 93 ARG A C 1
ATOM 741 O O . ARG A 1 93 ? -2.674 1.839 -4.559 1.00 85.81 93 ARG A O 1
ATOM 748 N N . LEU A 1 94 ? -1.240 1.842 -2.824 1.00 82.50 94 LEU A N 1
ATOM 749 C CA . LEU A 1 94 ? -0.903 0.416 -2.881 1.00 82.50 94 LEU A CA 1
ATOM 750 C C . LEU A 1 94 ? -2.122 -0.472 -2.628 1.00 82.50 94 LEU A C 1
ATOM 752 O O . LEU A 1 94 ? -2.345 -1.410 -3.384 1.00 82.50 94 LEU A O 1
ATOM 756 N N . ALA A 1 95 ? -2.942 -0.147 -1.627 1.00 86.62 95 ALA A N 1
ATOM 757 C CA . ALA A 1 95 ? -4.198 -0.849 -1.372 1.00 86.62 95 ALA A CA 1
ATOM 758 C C . ALA A 1 95 ? -5.131 -0.819 -2.592 1.00 86.62 95 ALA A C 1
ATOM 760 O O . ALA A 1 95 ? -5.811 -1.796 -2.876 1.00 86.62 95 ALA A O 1
ATOM 761 N N . GLY A 1 96 ? -5.121 0.289 -3.338 1.00 82.88 96 GLY A N 1
ATOM 762 C CA . GLY A 1 96 ? -5.902 0.458 -4.558 1.00 82.88 96 GLY A CA 1
ATOM 763 C C . GLY A 1 96 ? -5.424 -0.324 -5.781 1.00 82.88 96 GLY A C 1
ATOM 764 O O . GLY A 1 96 ? -6.146 -0.326 -6.773 1.00 82.88 96 GLY A O 1
ATOM 765 N N . ILE A 1 97 ? -4.231 -0.927 -5.745 1.00 83.69 97 ILE A N 1
ATOM 766 C CA . ILE A 1 97 ? -3.697 -1.741 -6.851 1.00 83.69 97 ILE A CA 1
ATOM 767 C C . ILE A 1 97 ? -4.273 -3.159 -6.812 1.00 83.69 97 ILE A C 1
ATOM 769 O O . ILE A 1 97 ? -4.417 -3.785 -7.857 1.00 83.69 97 ILE A O 1
ATOM 773 N N . PHE A 1 98 ? -4.592 -3.669 -5.622 1.00 81.69 98 PHE A N 1
ATOM 774 C CA . PHE A 1 98 ? -5.073 -5.035 -5.459 1.00 81.69 98 PHE A CA 1
ATOM 775 C C . PHE A 1 98 ? -6.558 -5.155 -5.804 1.00 81.69 98 PHE A C 1
ATOM 777 O O . PHE A 1 98 ? -7.375 -4.338 -5.371 1.00 81.69 98 PHE A O 1
ATOM 784 N N . ASP A 1 99 ? -6.901 -6.217 -6.533 1.00 83.12 99 ASP A N 1
ATOM 785 C CA . ASP A 1 99 ? -8.281 -6.676 -6.640 1.00 83.12 99 ASP A CA 1
ATOM 786 C C . ASP A 1 99 ? -8.684 -7.345 -5.317 1.00 83.12 99 ASP A C 1
ATOM 788 O O . ASP A 1 99 ? -8.042 -8.295 -4.866 1.00 83.12 99 ASP A O 1
ATOM 792 N N . LEU A 1 100 ? -9.739 -6.841 -4.673 1.00 83.62 100 LEU A N 1
ATOM 793 C CA . LEU A 1 100 ? -10.214 -7.361 -3.386 1.00 83.62 100 LEU A CA 1
ATOM 794 C C . LEU A 1 100 ? -10.940 -8.714 -3.522 1.00 83.62 100 LEU A C 1
ATOM 796 O O . LEU A 1 100 ? -11.151 -9.431 -2.533 1.00 83.62 100 LEU A O 1
ATOM 800 N N . ASP A 1 101 ? -11.275 -9.112 -4.749 1.00 80.62 101 ASP A N 1
ATOM 801 C CA . ASP A 1 101 ? -11.726 -10.469 -5.037 1.00 80.62 101 ASP A CA 1
ATOM 802 C C . ASP A 1 101 ? -10.568 -11.477 -4.996 1.00 80.62 101 ASP A C 1
ATOM 804 O O . ASP A 1 101 ? -10.794 -12.639 -4.655 1.00 80.62 101 ASP A O 1
ATOM 808 N N . GLU A 1 102 ? -9.328 -11.029 -5.209 1.00 81.19 102 GLU A N 1
ATOM 809 C CA . GLU A 1 102 ? -8.118 -11.864 -5.227 1.00 81.19 102 GLU A CA 1
ATOM 810 C C . GLU A 1 102 ? -7.196 -11.630 -4.015 1.00 81.19 102 GLU A C 1
ATOM 812 O O . GLU A 1 102 ? -6.326 -12.454 -3.723 1.00 81.19 102 GLU A O 1
ATOM 817 N N . ALA A 1 103 ? -7.405 -10.552 -3.252 1.00 86.25 103 ALA A N 1
ATOM 818 C CA . ALA A 1 103 ? -6.607 -10.228 -2.075 1.00 86.25 103 ALA A CA 1
ATOM 819 C C . ALA A 1 103 ? -7.430 -9.655 -0.910 1.00 86.25 103 ALA A C 1
ATOM 821 O O . ALA A 1 103 ? -8.302 -8.810 -1.091 1.00 86.25 103 ALA A O 1
ATOM 822 N N . HIS A 1 104 ? -7.099 -10.047 0.320 1.00 88.19 104 HIS A N 1
ATOM 823 C CA . HIS A 1 104 ? -7.549 -9.340 1.518 1.00 88.19 104 HIS A CA 1
ATOM 824 C C . HIS A 1 104 ? -6.484 -8.336 1.940 1.00 88.19 104 HIS A C 1
ATOM 826 O O . HIS A 1 104 ? -5.320 -8.693 2.122 1.00 88.19 104 HIS A O 1
ATOM 832 N N . VAL A 1 105 ? -6.877 -7.079 2.134 1.00 91.25 105 VAL A N 1
ATOM 833 C CA . VAL A 1 105 ? -5.943 -5.995 2.446 1.00 91.25 105 VAL A CA 1
ATOM 834 C C . VAL A 1 105 ? -6.310 -5.365 3.783 1.00 91.25 105 VAL A C 1
ATOM 836 O O . VAL A 1 105 ? -7.435 -4.931 3.997 1.00 91.25 105 VAL A O 1
ATOM 839 N N . GLY A 1 106 ? -5.345 -5.310 4.694 1.00 90.94 106 GLY A N 1
ATOM 840 C CA . GLY A 1 106 ? -5.489 -4.729 6.024 1.00 90.94 106 GLY A CA 1
ATOM 841 C C . GLY A 1 106 ? -4.426 -3.671 6.288 1.00 90.94 106 GLY A C 1
ATOM 842 O O . GLY A 1 106 ? -3.405 -3.596 5.599 1.00 90.94 106 GLY A O 1
ATOM 843 N N . MET A 1 107 ? -4.651 -2.853 7.315 1.00 92.00 107 MET A N 1
ATOM 844 C CA . MET A 1 107 ? -3.700 -1.822 7.729 1.00 92.00 107 MET A CA 1
ATOM 845 C C . MET A 1 107 ? -3.625 -1.710 9.248 1.00 92.00 107 MET A C 1
ATOM 847 O O . MET A 1 107 ? -4.652 -1.699 9.920 1.00 92.00 107 MET A O 1
ATOM 851 N N . ILE A 1 108 ? -2.425 -1.533 9.791 1.00 89.69 108 ILE A N 1
ATOM 852 C CA . ILE A 1 108 ? -2.191 -1.160 11.187 1.00 89.69 108 ILE A CA 1
ATOM 853 C C . ILE A 1 108 ? -1.331 0.100 11.222 1.00 89.69 108 ILE A C 1
ATOM 855 O O . ILE A 1 108 ? -0.314 0.179 10.536 1.00 89.69 108 ILE A O 1
ATOM 859 N N . VAL A 1 109 ? -1.707 1.068 12.056 1.00 86.44 109 VAL A N 1
ATOM 860 C CA . VAL A 1 109 ? -0.842 2.200 12.410 1.00 86.44 109 VAL A CA 1
ATOM 861 C C . VAL A 1 109 ? -0.247 1.944 13.789 1.00 86.44 109 VAL A C 1
ATOM 863 O O . VAL A 1 109 ? -0.974 1.716 14.760 1.00 86.44 109 VAL A O 1
ATOM 866 N N . TYR A 1 110 ? 1.080 1.962 13.865 1.00 82.88 110 TYR A N 1
ATOM 867 C CA . TYR A 1 110 ? 1.844 1.666 15.069 1.00 82.88 110 TYR A CA 1
ATOM 868 C C . TYR A 1 110 ? 2.599 2.905 15.556 1.00 82.88 110 TYR A C 1
ATOM 870 O O . TYR A 1 110 ? 3.373 3.492 14.807 1.00 82.88 110 TYR A O 1
ATOM 878 N N . SER A 1 111 ? 2.400 3.296 16.815 1.00 79.88 111 SER A N 1
ATOM 879 C CA . SER A 1 111 ? 3.206 4.313 17.506 1.00 79.88 111 SER A CA 1
ATOM 880 C C . SER A 1 111 ? 3.599 3.799 18.901 1.00 79.88 111 SER A C 1
ATOM 882 O O . SER A 1 111 ? 3.939 2.628 19.044 1.00 79.88 111 SER A O 1
ATOM 884 N N . PHE A 1 112 ? 3.531 4.620 19.956 1.00 68.12 112 PHE A N 1
ATOM 885 C CA . PHE A 1 112 ? 3.675 4.138 21.341 1.00 68.12 112 PHE A CA 1
ATOM 886 C C . PHE A 1 112 ? 2.573 3.145 21.749 1.00 68.12 112 PHE A C 1
ATOM 888 O O . PHE A 1 112 ? 2.770 2.342 22.657 1.00 68.12 112 PHE A O 1
ATOM 895 N N . TYR A 1 113 ? 1.426 3.193 21.068 1.00 68.75 113 TYR A N 1
ATOM 896 C CA . TYR A 1 113 ? 0.335 2.231 21.183 1.00 68.75 113 TYR A CA 1
ATOM 897 C C . TYR A 1 113 ? -0.143 1.853 19.779 1.00 68.75 113 TYR A C 1
ATOM 899 O O . TYR A 1 113 ? 0.013 2.629 18.834 1.00 68.75 113 TYR A O 1
ATOM 907 N N . ILE A 1 114 ? -0.771 0.683 19.641 1.00 66.69 114 ILE A N 1
ATOM 908 C CA . ILE A 1 114 ? -1.527 0.353 18.428 1.00 66.69 114 ILE A CA 1
ATOM 909 C C . ILE A 1 114 ? -2.743 1.275 18.413 1.00 66.69 114 ILE A C 1
ATOM 911 O O . ILE A 1 114 ? -3.631 1.157 19.257 1.00 66.69 114 ILE A O 1
ATOM 915 N N . SER A 1 115 ? -2.742 2.250 17.510 1.00 65.75 115 SER A N 1
ATOM 916 C CA . SER A 1 115 ? -3.741 3.315 17.514 1.00 65.75 115 SER A CA 1
ATOM 917 C C . SER A 1 115 ? -4.919 2.988 16.613 1.00 65.75 115 SER A C 1
ATOM 919 O O . SER A 1 115 ? -6.049 3.375 16.914 1.00 65.75 115 SER A O 1
ATOM 921 N N . THR A 1 116 ? -4.685 2.306 15.490 1.00 68.81 116 THR A N 1
ATOM 922 C CA . THR A 1 116 ? -5.735 2.084 14.499 1.00 68.81 116 THR A CA 1
ATOM 923 C C . THR A 1 116 ? -5.489 0.851 13.636 1.00 68.81 116 THR A C 1
ATOM 925 O O . THR A 1 116 ? -4.355 0.578 13.239 1.00 68.81 116 THR A O 1
ATOM 928 N N . THR A 1 117 ? -6.563 0.114 13.335 1.00 81.25 117 THR A N 1
ATOM 929 C CA . THR A 1 117 ? -6.514 -1.134 12.568 1.00 81.25 117 THR A CA 1
ATOM 930 C C . THR A 1 117 ? -7.688 -1.242 11.596 1.00 81.25 117 THR A C 1
ATOM 932 O O . THR A 1 117 ? -8.841 -1.095 11.991 1.00 81.25 117 THR A O 1
ATOM 935 N N . ILE A 1 118 ? -7.385 -1.553 10.338 1.00 89.12 118 ILE A N 1
ATOM 936 C CA . ILE A 1 118 ? -8.317 -2.076 9.339 1.00 89.12 118 ILE A CA 1
ATOM 937 C C . ILE A 1 118 ? -8.068 -3.586 9.264 1.00 89.12 118 ILE A C 1
ATOM 939 O O . ILE A 1 118 ? -6.961 -4.019 8.939 1.00 89.12 118 ILE A O 1
ATOM 943 N N . SER A 1 119 ? -9.081 -4.377 9.618 1.00 89.25 119 SER A N 1
ATOM 944 C CA . SER A 1 119 ? -9.019 -5.845 9.587 1.00 89.25 119 SER A CA 1
ATOM 945 C C . SER A 1 119 ? -8.931 -6.368 8.153 1.00 89.25 119 SER A C 1
ATOM 947 O O . SER A 1 119 ? -9.575 -5.811 7.272 1.00 89.25 119 SER A O 1
ATOM 949 N N . LEU A 1 120 ? -8.224 -7.485 7.945 1.00 88.50 120 LEU A N 1
ATOM 950 C CA . LEU A 1 120 ? -8.231 -8.226 6.672 1.00 88.50 120 LEU A CA 1
ATOM 951 C C . LEU A 1 120 ? -9.640 -8.707 6.303 1.00 88.50 120 LEU A C 1
ATOM 953 O O . LEU A 1 120 ? -10.010 -8.760 5.136 1.00 88.50 120 LEU A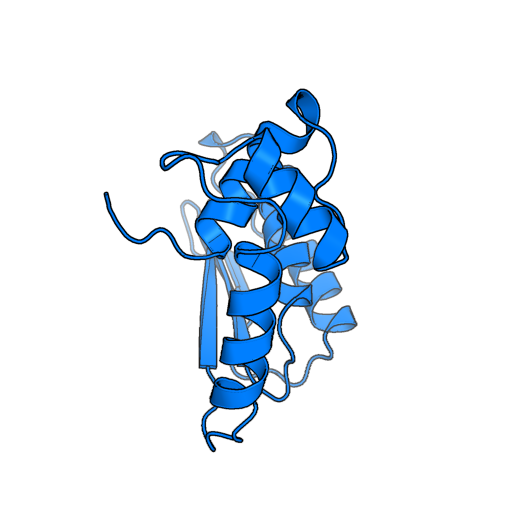 O 1
ATOM 957 N N . MET A 1 121 ? -10.430 -9.058 7.318 1.00 85.31 121 MET A N 1
ATOM 958 C CA . MET A 1 121 ? -11.803 -9.521 7.159 1.00 85.31 121 MET A CA 1
ATOM 959 C C . MET A 1 121 ? -12.739 -8.315 7.224 1.00 85.31 121 MET A C 1
ATOM 961 O O . MET A 1 121 ? -13.292 -7.995 8.278 1.00 85.31 121 MET A O 1
ATOM 965 N N . HIS A 1 122 ? -12.872 -7.616 6.101 1.00 88.56 122 HIS A N 1
ATOM 966 C CA . HIS A 1 122 ? -13.818 -6.520 5.912 1.00 88.56 122 HIS A CA 1
ATOM 967 C C . HIS A 1 122 ? -14.610 -6.715 4.615 1.00 88.56 122 HIS A C 1
ATOM 969 O O . HIS A 1 122 ? -14.174 -7.434 3.722 1.00 88.56 122 HIS A O 1
ATOM 975 N N . ASN A 1 123 ? -15.726 -6.004 4.462 1.00 87.94 123 ASN A N 1
ATOM 976 C CA . ASN A 1 123 ? -16.539 -6.033 3.239 1.00 87.94 123 ASN A CA 1
ATOM 977 C C . ASN A 1 123 ? -16.496 -4.695 2.472 1.00 87.94 123 ASN A C 1
ATOM 979 O O . ASN A 1 123 ? -17.492 -4.286 1.884 1.00 87.94 123 ASN A O 1
ATOM 983 N N . LEU A 1 124 ? -15.377 -3.969 2.573 1.00 89.94 124 LEU A N 1
ATOM 984 C CA . LEU A 1 124 ? -15.178 -2.679 1.912 1.00 89.94 124 LEU A CA 1
ATOM 985 C C . LEU A 1 124 ? -14.876 -2.872 0.425 1.00 89.94 124 LEU A C 1
ATOM 987 O O . LEU A 1 124 ? -14.107 -3.756 0.052 1.00 89.94 124 LEU A O 1
ATOM 991 N N . THR A 1 125 ? -15.412 -1.985 -0.407 1.00 90.50 125 THR A N 1
ATOM 992 C CA . THR A 1 125 ? -14.943 -1.794 -1.785 1.00 90.50 125 THR A CA 1
ATOM 993 C C . THR A 1 125 ? -13.552 -1.151 -1.809 1.00 90.50 125 THR A C 1
ATOM 995 O O . THR A 1 125 ? -13.124 -0.544 -0.827 1.00 90.50 125 THR A O 1
ATOM 998 N N . SER A 1 126 ? -12.853 -1.206 -2.949 1.00 87.00 126 SER A N 1
ATOM 999 C CA . SER A 1 126 ? -11.532 -0.564 -3.102 1.00 87.00 126 SER A CA 1
ATOM 1000 C C . SER A 1 126 ? -11.571 0.938 -2.769 1.00 87.00 126 SER A C 1
ATOM 1002 O O . SER A 1 126 ? -10.703 1.455 -2.066 1.00 87.00 126 SER A O 1
ATOM 1004 N N . GLU A 1 127 ? -12.629 1.644 -3.180 1.00 89.75 127 GLU A N 1
ATOM 1005 C CA . GLU A 1 127 ? -12.798 3.074 -2.890 1.00 89.75 127 GLU A CA 1
ATOM 1006 C C . GLU A 1 127 ? -13.105 3.358 -1.413 1.00 89.75 127 GLU A C 1
ATOM 1008 O O . GLU A 1 127 ? -12.652 4.362 -0.853 1.00 89.75 127 GLU A O 1
ATOM 1013 N N . GLU A 1 128 ? -13.849 2.475 -0.749 1.00 92.44 128 GLU A N 1
ATOM 1014 C CA . GLU A 1 128 ? -14.096 2.576 0.690 1.00 92.44 128 GLU A CA 1
ATOM 1015 C C . GLU A 1 128 ? -12.843 2.247 1.499 1.00 92.44 128 GLU A C 1
ATOM 1017 O O . GLU A 1 128 ? -12.543 2.961 2.453 1.00 92.44 128 GLU A O 1
ATOM 1022 N N . LEU A 1 129 ? -12.068 1.243 1.086 1.00 90.75 129 LEU A N 1
ATOM 1023 C CA . LEU A 1 129 ? -10.793 0.896 1.704 1.00 90.75 129 LEU A CA 1
ATOM 1024 C C . LEU A 1 129 ? -9.817 2.078 1.657 1.00 90.75 129 LEU A C 1
ATOM 1026 O O . LEU A 1 129 ? -9.269 2.458 2.691 1.00 90.75 129 LEU A O 1
ATOM 1030 N N . LYS A 1 130 ? -9.655 2.722 0.494 1.00 91.75 130 LYS A N 1
ATOM 1031 C CA . LYS A 1 130 ? -8.824 3.933 0.349 1.00 91.75 130 LYS A CA 1
ATOM 1032 C C . LYS A 1 130 ? -9.267 5.051 1.296 1.00 91.75 130 LYS A C 1
ATOM 1034 O O . LYS A 1 130 ? -8.456 5.670 1.991 1.00 91.75 130 LYS A O 1
ATOM 1039 N N . ARG A 1 131 ? -10.580 5.285 1.369 1.00 91.12 131 ARG A N 1
ATOM 1040 C CA . ARG A 1 131 ? -11.167 6.296 2.257 1.00 91.12 131 ARG A CA 1
ATOM 1041 C C . ARG A 1 131 ? -10.914 5.978 3.728 1.00 91.12 131 ARG A C 1
ATOM 1043 O O . ARG A 1 131 ? -10.550 6.877 4.490 1.00 91.12 131 ARG A O 1
ATOM 1050 N N . GLU A 1 132 ? -11.095 4.722 4.121 1.00 90.81 132 GLU A N 1
ATOM 1051 C CA . GLU A 1 132 ? -10.862 4.282 5.490 1.00 90.81 132 GLU A CA 1
ATOM 1052 C C . GLU A 1 132 ? -9.379 4.359 5.853 1.00 90.81 132 GLU A C 1
ATOM 1054 O O . GLU A 1 132 ? -9.081 4.857 6.934 1.00 90.81 132 GLU A O 1
ATOM 1059 N N . ILE A 1 133 ? -8.453 4.014 4.948 1.00 89.62 133 ILE A N 1
ATOM 1060 C CA . ILE A 1 133 ? -7.005 4.211 5.138 1.00 89.62 133 ILE A CA 1
ATOM 1061 C C . ILE A 1 133 ? -6.697 5.673 5.472 1.00 89.62 133 ILE A C 1
ATOM 1063 O O . ILE A 1 133 ? -6.046 5.947 6.481 1.00 89.62 133 ILE A O 1
ATOM 1067 N N . ARG A 1 134 ? -7.219 6.631 4.694 1.00 87.62 134 ARG A N 1
ATOM 1068 C CA . ARG A 1 134 ? -7.011 8.064 4.964 1.00 87.62 134 ARG A CA 1
ATOM 1069 C C . ARG A 1 134 ? -7.539 8.486 6.330 1.00 87.62 134 ARG A C 1
ATOM 1071 O O . ARG A 1 134 ? -6.844 9.165 7.085 1.00 87.62 134 ARG A O 1
ATOM 1078 N N . LYS A 1 135 ? -8.775 8.102 6.646 1.00 86.31 135 LYS A N 1
ATOM 1079 C CA . LYS A 1 135 ? -9.451 8.489 7.890 1.00 86.31 135 LYS A CA 1
ATOM 1080 C C . LYS A 1 135 ? -8.719 7.943 9.118 1.00 86.31 135 LYS A C 1
ATOM 1082 O O . LYS A 1 135 ? -8.400 8.699 10.034 1.00 86.31 135 LYS A O 1
ATOM 1087 N N . HIS A 1 136 ? -8.432 6.648 9.101 1.00 78.75 136 HIS A N 1
ATOM 1088 C CA . HIS A 1 136 ? -7.808 5.914 10.195 1.00 78.75 136 HIS A CA 1
ATOM 1089 C C . HIS A 1 136 ? -6.314 6.222 10.348 1.00 78.75 136 HIS A C 1
ATOM 1091 O O . HIS A 1 136 ? -5.806 6.303 11.467 1.00 78.75 136 HIS A O 1
ATOM 1097 N N . GLY A 1 137 ? -5.613 6.477 9.242 1.00 75.75 137 GLY A N 1
ATOM 1098 C CA . GLY A 1 137 ? -4.228 6.932 9.270 1.00 75.75 137 GLY A CA 1
ATOM 1099 C C . GLY A 1 137 ? -4.070 8.271 9.984 1.00 75.75 137 GLY A C 1
ATOM 1100 O O . GLY A 1 137 ? -3.233 8.403 10.872 1.00 75.75 137 GLY A O 1
ATOM 1101 N N . ILE A 1 138 ? -4.923 9.253 9.675 1.00 75.50 138 ILE A N 1
ATOM 1102 C CA . ILE A 1 138 ? -4.854 10.585 10.299 1.00 75.50 138 ILE A CA 1
ATOM 1103 C C . ILE A 1 138 ? -5.133 10.522 11.809 1.00 75.50 138 ILE A C 1
ATOM 1105 O O . ILE A 1 138 ? -4.457 11.211 12.570 1.00 75.50 138 ILE A O 1
ATOM 1109 N N . SER A 1 139 ? -6.089 9.700 12.260 1.00 73.56 139 SER A N 1
ATOM 1110 C CA . SER A 1 139 ? -6.366 9.518 13.696 1.00 73.56 139 SER A CA 1
ATOM 1111 C C . SER A 1 139 ? -5.283 8.732 14.438 1.00 73.56 139 SER A C 1
ATOM 1113 O O . SER A 1 139 ? -5.154 8.858 15.657 1.00 73.56 139 SER A O 1
ATOM 1115 N N . GLY A 1 140 ? -4.544 7.892 13.710 1.00 68.12 140 GLY A N 1
ATOM 1116 C CA . GLY A 1 140 ? -3.519 7.012 14.255 1.00 68.12 140 GLY A CA 1
ATOM 1117 C C . GLY A 1 140 ? -2.173 7.691 14.506 1.00 68.12 140 GLY A C 1
ATOM 1118 O O . GLY A 1 140 ? -1.380 7.157 15.287 1.00 68.12 140 GLY A O 1
ATOM 1119 N N . TRP A 1 141 ? -1.930 8.852 13.887 1.00 73.56 141 TRP A N 1
ATOM 1120 C CA . TRP A 1 141 ? -0.727 9.653 14.106 1.00 73.56 141 TRP A CA 1
ATOM 1121 C C . TRP A 1 141 ? -0.724 10.240 15.515 1.00 73.56 141 TRP A C 1
ATOM 1123 O O . TRP A 1 141 ? -1.648 10.969 15.890 1.00 73.56 141 TRP A O 1
ATOM 1133 N N . ARG A 1 142 ? 0.298 9.908 16.304 1.00 65.44 142 ARG A N 1
ATOM 1134 C CA . ARG A 1 142 ? 0.407 10.351 17.692 1.00 65.44 142 ARG A CA 1
ATOM 1135 C C . ARG A 1 142 ? 1.813 10.667 18.107 1.00 65.44 142 ARG A C 1
ATOM 1137 O O . ARG A 1 142 ? 2.761 9.958 17.701 1.00 65.44 142 ARG A O 1
#

InterPro domains:
  IPR002035 von Willebrand factor, type A [PF00092] (68-135)
  IPR002035 von Willebrand factor, type A [PS50234] (68-142)
  IPR036465 von Willebrand factor A-like domain superfamily [G3DSA:3.40.50.410] (57-142)
  IPR036465 von Willebrand factor A-like domain superfamily [SSF53300] (64-137)

Secondary structure (DSSP, 8-state):
-----HHHHHHHHHHHHHHH-PPPSSHHHHHHHHHHH--TT-PPTTHHHHHHHHHHHHHTS--S-PEEEEEEEE--GGG-HHHHHHHHHHHHHHHTTS-TTTEEEEEEEESSSEEEEE-SS----HHHHHHHHHHHHHHH--

Organism: Bemisia tabaci (NCBI:txid7038)

Foldseek 3Di:
DDDDPVLNVLVVCLVCCVVQPDQDPDQLSNLVSCQVPPCPPNDDRCPSVVVVVVCCVVVVPDDVAAAEEEAEAEQECVCPDVNLVSVLLSLLVV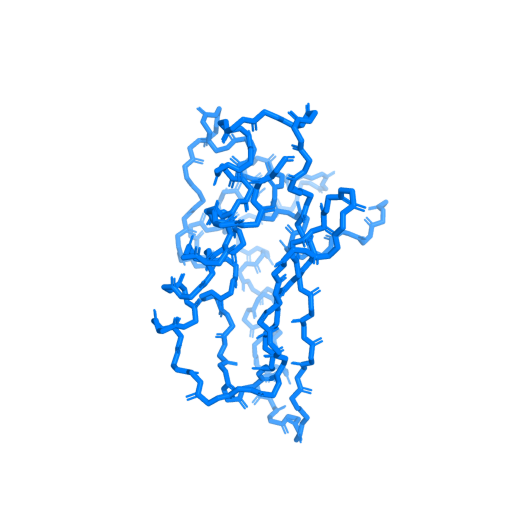LLVDDLVRYQYKYWYDYVHGFFIDDSPDPDDNVRSSVCSVVRSVRSRD

Radius of gyration: 17.37 Å; chains: 1; bounding box: 39×36×47 Å